Protein AF-A0A179H9H7-F1 (afdb_monomer_lite)

Secondary structure (DSSP, 8-state):
--------S--SSTTSSS-------EEEETTTTEEEEEEEEEEEE-TTSPEEEEEEEEEEEEPTTS--SSTTEEEEEETTTTEEEE-

Organism: Purpureocillium lilacinum (NCBI:txid33203)

pLDDT: mean 70.46, std 17.78, range [33.84, 90.44]

Foldseek 3Di:
DDDDDPPPPPCPPVPPDVDKDPFPWFWADQVQQKTKTWIWAFPDADPVRHTDTDTDIDIAHADPVAGDPDGRFTWDADPVVSHIHGD

Radius of gyration: 15.4 Å; chains: 1; bounding box: 39×22×41 Å

Sequence (87 aa):
MKSGYTFVLAAAVAALCGTAFAIEGGTCDVYTQKCTAYVTEPVGRDRTGRTQYAVVPKYYSCSSSARCTRDGNHCDINAGTNSAVCR

Structure (mmCIF, N/CA/C/O backbone):
data_AF-A0A179H9H7-F1
#
_entry.id   AF-A0A179H9H7-F1
#
loop_
_atom_site.group_PDB
_atom_site.id
_atom_site.type_symbol
_atom_site.label_atom_id
_atom_site.label_alt_id
_atom_site.label_comp_id
_atom_site.label_asym_id
_atom_site.label_entity_id
_atom_site.label_seq_id
_atom_site.pdbx_PDB_ins_code
_atom_site.Cartn_x
_atom_site.Cartn_y
_atom_site.Cartn_z
_atom_site.occupancy
_atom_site.B_iso_or_equiv
_atom_site.auth_seq_id
_atom_site.auth_comp_id
_atom_site.auth_asym_id
_atom_site.auth_atom_id
_atom_site.pdbx_PDB_model_num
ATOM 1 N N . MET A 1 1 ? -27.098 -10.268 1.052 1.00 33.84 1 MET A N 1
ATOM 2 C CA . MET A 1 1 ? -25.904 -11.060 0.683 1.00 33.84 1 MET A CA 1
ATOM 3 C C . MET A 1 1 ? -24.817 -10.726 1.694 1.00 33.84 1 MET A C 1
ATOM 5 O O . MET A 1 1 ? -24.597 -9.555 1.968 1.00 33.84 1 MET A O 1
ATOM 9 N N . LYS A 1 2 ? -24.308 -11.750 2.377 1.00 36.88 2 LYS A N 1
ATOM 10 C CA . LYS A 1 2 ? -23.561 -11.702 3.643 1.00 36.88 2 LYS A CA 1
ATOM 11 C C . LYS A 1 2 ? -22.123 -11.227 3.386 1.00 36.88 2 LYS A C 1
ATOM 13 O O . LYS A 1 2 ? -21.356 -11.972 2.791 1.00 36.88 2 LYS A O 1
ATOM 18 N N . SER A 1 3 ? -21.773 -10.006 3.798 1.00 37.66 3 SER A N 1
ATOM 19 C CA . SER A 1 3 ? -20.387 -9.523 3.723 1.00 37.66 3 SER A CA 1
ATOM 20 C C . SER A 1 3 ? -19.612 -10.101 4.908 1.00 37.66 3 SER A C 1
ATOM 22 O O . SER A 1 3 ? -19.858 -9.740 6.059 1.00 37.66 3 SER A O 1
ATOM 24 N N . GLY A 1 4 ? -18.781 -11.105 4.636 1.00 39.56 4 GLY A N 1
ATOM 25 C CA . GLY A 1 4 ? -17.958 -11.780 5.631 1.00 39.56 4 GLY A CA 1
ATOM 26 C C . GLY A 1 4 ? -16.772 -10.908 6.022 1.00 39.56 4 GLY A C 1
ATOM 27 O O . GLY A 1 4 ? -15.792 -10.836 5.290 1.00 39.56 4 GLY A O 1
ATOM 28 N N . TYR A 1 5 ? -16.855 -10.258 7.180 1.00 46.28 5 TYR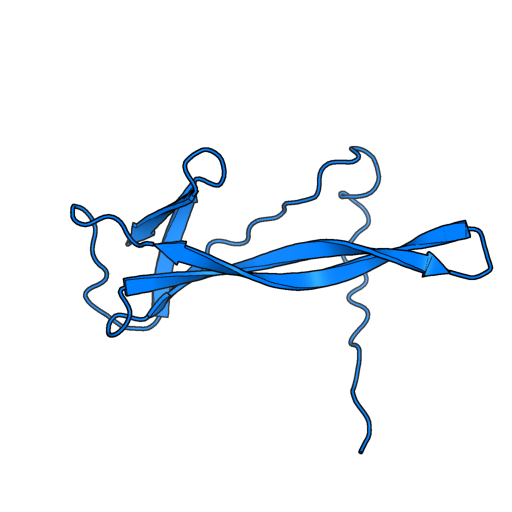 A N 1
ATOM 29 C CA . TYR A 1 5 ? -15.697 -9.639 7.817 1.00 46.28 5 TYR A CA 1
ATOM 30 C C . TYR A 1 5 ? -14.923 -10.738 8.548 1.00 46.28 5 TYR A C 1
ATOM 32 O O . TYR A 1 5 ? -15.311 -11.175 9.631 1.00 46.28 5 TYR A O 1
ATOM 40 N N . THR A 1 6 ? -13.864 -11.246 7.923 1.00 43.50 6 THR A N 1
ATOM 41 C CA . THR A 1 6 ? -12.937 -12.181 8.565 1.00 43.50 6 THR A CA 1
ATOM 42 C C . THR A 1 6 ? -12.109 -11.394 9.580 1.00 43.50 6 THR A C 1
ATOM 44 O O . THR A 1 6 ? -11.168 -10.693 9.216 1.00 43.50 6 THR A O 1
ATOM 47 N N . PHE A 1 7 ? -12.486 -11.454 10.858 1.00 42.50 7 PHE A N 1
ATOM 48 C CA . PHE A 1 7 ? -11.721 -10.859 11.956 1.00 42.50 7 PHE A CA 1
ATOM 49 C C . PHE A 1 7 ? -10.436 -11.673 12.157 1.00 42.50 7 PHE A C 1
ATOM 51 O O . PHE A 1 7 ? -10.430 -12.680 12.862 1.00 42.50 7 PHE A O 1
ATOM 58 N N . VAL A 1 8 ? -9.351 -11.281 11.487 1.00 42.56 8 VAL A N 1
ATOM 59 C CA . VAL A 1 8 ? -8.049 -11.940 11.642 1.00 42.56 8 VAL A CA 1
ATOM 60 C C . VAL A 1 8 ? -7.463 -11.549 13.000 1.00 42.56 8 VAL A C 1
ATOM 62 O O . VAL A 1 8 ? -7.133 -10.392 13.251 1.00 42.56 8 VAL A O 1
ATOM 65 N N . LEU A 1 9 ? -7.330 -12.542 13.879 1.00 40.06 9 LEU A N 1
ATOM 66 C CA . LEU A 1 9 ? -6.833 -12.454 15.256 1.00 40.06 9 LEU A CA 1
ATOM 67 C C . LEU A 1 9 ? -5.311 -12.170 15.356 1.00 40.06 9 LEU A C 1
ATOM 69 O O . LEU A 1 9 ? 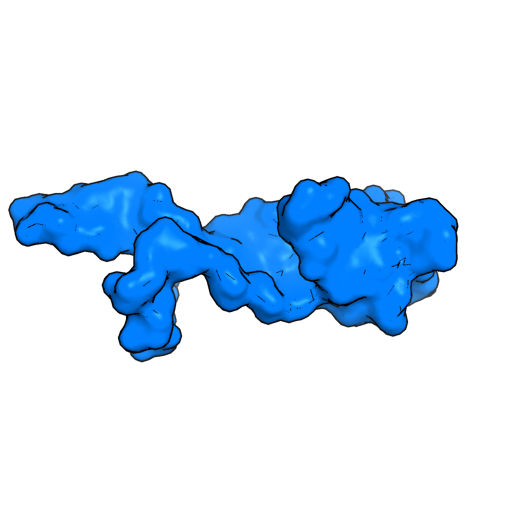-4.672 -12.580 16.318 1.00 40.06 9 LEU A O 1
ATOM 73 N N . ALA A 1 10 ? -4.709 -11.496 14.369 1.00 41.19 10 ALA A N 1
ATOM 74 C CA . ALA A 1 10 ? -3.257 -11.275 14.275 1.00 41.19 10 ALA A CA 1
ATOM 75 C C . ALA A 1 10 ? -2.796 -9.889 14.781 1.00 41.19 10 ALA A C 1
ATOM 77 O O . ALA A 1 10 ? -1.647 -9.502 14.598 1.00 41.19 10 ALA A O 1
ATOM 78 N N . ALA A 1 11 ? -3.670 -9.122 15.439 1.00 42.91 11 ALA A N 1
ATOM 79 C CA . ALA A 1 11 ? -3.412 -7.725 15.807 1.00 42.91 11 ALA A CA 1
ATOM 80 C C . ALA A 1 11 ? -2.814 -7.513 17.216 1.00 42.91 11 ALA A C 1
ATOM 82 O O . ALA A 1 11 ? -2.914 -6.416 17.761 1.00 42.91 11 ALA A O 1
ATOM 83 N N . ALA A 1 12 ? -2.191 -8.523 17.835 1.00 38.84 12 ALA A N 1
ATOM 84 C CA . ALA A 1 12 ? -1.659 -8.376 19.198 1.00 38.84 12 ALA A CA 1
ATOM 85 C C . ALA A 1 12 ? -0.406 -7.476 19.291 1.00 38.84 12 ALA A C 1
ATOM 87 O O . ALA A 1 12 ? -0.063 -7.030 20.381 1.00 38.84 12 ALA A O 1
ATOM 88 N N . VAL A 1 13 ? 0.254 -7.155 18.169 1.00 41.12 13 VAL A N 1
ATOM 89 C CA . VAL A 1 13 ? 1.481 -6.327 18.159 1.00 41.12 13 VAL A CA 1
ATOM 90 C C . VAL A 1 13 ? 1.211 -4.867 17.759 1.00 41.12 13 VAL A C 1
ATOM 92 O O . VAL A 1 13 ? 1.956 -3.971 18.142 1.00 41.12 13 VAL A O 1
ATOM 95 N N . ALA A 1 14 ? 0.099 -4.585 17.073 1.00 41.62 14 ALA A N 1
ATOM 96 C CA . ALA A 1 14 ? -0.233 -3.236 16.594 1.00 41.62 14 ALA A CA 1
ATOM 97 C C . ALA A 1 14 ? -0.918 -2.340 17.648 1.00 41.62 14 ALA A C 1
ATOM 99 O O . ALA A 1 14 ? -1.189 -1.173 17.385 1.00 41.62 14 ALA A O 1
ATOM 100 N N . ALA A 1 15 ? -1.231 -2.872 18.835 1.00 37.69 15 ALA A N 1
ATOM 101 C CA . ALA A 1 15 ? -1.986 -2.149 19.861 1.00 37.69 15 ALA A CA 1
ATOM 102 C C . ALA A 1 15 ? -1.120 -1.315 20.830 1.00 37.69 15 ALA A C 1
ATOM 104 O O . ALA A 1 15 ? -1.675 -0.527 21.593 1.00 37.69 15 ALA A O 1
ATOM 105 N N . LEU A 1 16 ? 0.213 -1.472 20.830 1.00 38.06 16 LEU A N 1
ATOM 106 C CA . LEU A 1 16 ? 1.104 -0.796 21.794 1.00 38.06 16 LEU A CA 1
ATOM 107 C C . LEU A 1 16 ? 1.720 0.511 21.273 1.00 38.06 16 LEU A C 1
ATOM 109 O O . LEU A 1 16 ? 2.058 1.386 22.067 1.00 38.06 16 LEU A O 1
ATOM 113 N N . CYS A 1 17 ? 1.794 0.699 19.959 1.00 41.50 17 CYS A N 1
ATOM 114 C CA . CYS A 1 17 ? 2.108 1.982 19.344 1.00 41.50 17 CYS A CA 1
ATOM 115 C C . CYS A 1 17 ? 0.885 2.389 18.531 1.00 41.50 17 CYS A C 1
ATOM 117 O O . CYS A 1 17 ? 0.451 1.620 17.683 1.00 41.50 17 CYS A O 1
ATOM 119 N N . GLY A 1 18 ? 0.323 3.580 18.750 1.00 39.22 18 GLY A N 1
ATOM 120 C CA . GLY A 1 18 ? -0.780 4.149 17.955 1.00 39.22 18 GLY A CA 1
ATOM 121 C C . GLY A 1 18 ? -0.438 4.413 16.480 1.00 39.22 18 GLY A C 1
ATOM 122 O O . GLY A 1 18 ? -0.983 5.323 15.866 1.00 39.22 18 GLY A O 1
ATOM 123 N N . THR A 1 19 ? 0.484 3.644 15.919 1.00 44.66 19 THR A N 1
ATOM 124 C CA . THR A 1 19 ? 0.939 3.658 14.546 1.00 44.66 19 THR A CA 1
ATOM 125 C C . THR A 1 19 ? 0.471 2.358 13.913 1.00 44.66 19 THR A C 1
ATOM 127 O O . THR A 1 19 ? 0.970 1.274 14.215 1.00 44.66 19 THR A O 1
ATOM 130 N N . ALA A 1 20 ? -0.509 2.480 13.025 1.00 46.72 20 ALA A N 1
ATOM 131 C CA . ALA A 1 20 ? -0.759 1.479 12.003 1.00 46.72 20 ALA A CA 1
ATOM 132 C C . ALA A 1 20 ? 0.535 1.156 11.221 1.00 46.72 20 ALA A C 1
ATOM 134 O O . ALA A 1 20 ? 1.553 1.823 11.386 1.00 46.72 20 ALA A O 1
ATOM 135 N N . PHE A 1 21 ? 0.434 0.193 10.306 1.00 52.72 21 PHE A N 1
ATOM 136 C CA . PHE A 1 21 ? 1.392 -0.111 9.233 1.00 52.72 21 PHE A CA 1
ATOM 137 C C . PHE A 1 21 ? 2.348 -1.284 9.482 1.00 52.72 21 PHE A C 1
ATOM 139 O O . PHE A 1 21 ? 3.562 -1.165 9.364 1.00 52.72 21 PHE A O 1
ATOM 146 N N . ALA A 1 22 ? 1.776 -2.479 9.658 1.00 47.28 22 ALA A N 1
ATOM 147 C CA . ALA A 1 22 ? 2.327 -3.623 8.936 1.00 47.28 22 ALA A CA 1
ATOM 148 C C . ALA A 1 22 ? 1.993 -3.424 7.445 1.00 47.28 22 ALA A C 1
ATOM 150 O O . ALA A 1 22 ? 0.859 -3.654 7.033 1.00 47.28 22 ALA A O 1
ATOM 151 N N . ILE A 1 23 ? 2.936 -2.889 6.664 1.00 56.06 23 ILE A N 1
ATOM 152 C CA . ILE A 1 23 ? 2.859 -2.917 5.199 1.00 56.06 23 ILE A CA 1
ATOM 153 C C . ILE A 1 23 ? 3.474 -4.251 4.801 1.00 56.06 23 ILE A C 1
ATOM 155 O O . ILE A 1 23 ? 4.694 -4.366 4.701 1.00 56.06 23 ILE A O 1
ATOM 159 N N . GLU A 1 24 ? 2.650 -5.282 4.639 1.00 56.53 24 GLU A N 1
ATOM 160 C CA . GLU A 1 24 ? 3.112 -6.457 3.906 1.00 56.53 24 GLU A CA 1
ATOM 161 C C . GLU A 1 24 ? 3.342 -5.998 2.463 1.00 56.53 24 GLU A C 1
ATOM 163 O O . GLU A 1 24 ? 2.462 -5.367 1.869 1.00 56.53 24 GLU A O 1
ATOM 168 N N . GLY A 1 25 ? 4.570 -6.176 1.962 1.00 60.25 25 GLY A N 1
ATOM 169 C CA . GLY A 1 25 ? 4.989 -5.617 0.678 1.00 60.25 25 GLY A CA 1
ATOM 170 C C . GLY A 1 25 ? 3.991 -5.949 -0.432 1.00 60.25 25 GLY A C 1
ATOM 171 O O . GLY A 1 25 ? 3.391 -7.025 -0.457 1.00 60.25 25 GLY A O 1
ATOM 172 N N . GLY A 1 26 ? 3.756 -4.968 -1.298 1.00 74.69 26 GLY A N 1
ATOM 173 C CA . GLY A 1 26 ? 2.621 -4.989 -2.206 1.00 74.69 26 GLY A CA 1
ATOM 174 C C . GLY A 1 26 ? 2.872 -5.791 -3.474 1.00 74.69 26 GLY A C 1
ATOM 175 O O . GLY A 1 26 ? 3.988 -6.229 -3.756 1.00 74.69 26 GLY A O 1
ATOM 176 N N . THR A 1 27 ? 1.823 -5.932 -4.276 1.00 82.44 27 THR A N 1
ATOM 177 C CA . THR A 1 27 ? 1.914 -6.424 -5.656 1.00 82.44 27 THR A CA 1
ATOM 178 C C . THR A 1 27 ? 1.668 -5.273 -6.618 1.00 82.44 27 THR A C 1
ATOM 180 O O . THR A 1 27 ? 0.692 -4.534 -6.443 1.00 82.44 27 THR A O 1
ATOM 183 N N . CYS A 1 28 ? 2.525 -5.095 -7.624 1.00 83.75 28 CYS A N 1
ATOM 184 C CA . CYS A 1 28 ? 2.309 -4.058 -8.633 1.00 83.75 28 CYS A CA 1
ATOM 185 C C . CYS A 1 28 ? 1.509 -4.620 -9.813 1.00 83.75 28 CYS A C 1
ATOM 187 O O . CYS A 1 28 ? 1.768 -5.723 -10.301 1.00 83.75 28 CYS A O 1
ATOM 189 N N . ASP A 1 29 ? 0.569 -3.809 -10.280 1.00 83.94 29 ASP A N 1
ATOM 190 C CA . ASP A 1 29 ? -0.134 -3.980 -11.544 1.00 83.94 29 ASP A CA 1
ATOM 191 C C . ASP A 1 29 ? 0.660 -3.262 -12.647 1.00 83.94 29 ASP A C 1
ATOM 193 O O . ASP A 1 29 ? 0.956 -2.065 -12.545 1.00 83.94 29 ASP A O 1
ATOM 197 N N . VAL A 1 30 ? 1.049 -3.995 -13.693 1.00 84.69 30 VAL A N 1
ATOM 198 C CA . VAL A 1 30 ? 1.927 -3.471 -14.763 1.00 84.69 30 VAL A CA 1
ATOM 199 C C . VAL A 1 30 ? 1.223 -2.504 -15.707 1.00 84.69 30 VAL A C 1
ATOM 201 O O . VAL A 1 30 ? 1.863 -1.652 -16.322 1.00 84.69 30 VAL A O 1
ATOM 204 N N . TYR A 1 31 ? -0.099 -2.604 -15.824 1.00 83.25 31 TYR A N 1
ATOM 205 C CA . TYR A 1 31 ? -0.877 -1.762 -16.728 1.00 83.25 31 TYR A CA 1
ATOM 206 C C . TYR A 1 31 ? -1.049 -0.351 -16.166 1.00 83.25 31 TYR A C 1
ATOM 208 O O . TYR A 1 31 ? -0.961 0.641 -16.887 1.00 83.25 31 TYR A O 1
ATOM 216 N N . THR A 1 32 ? -1.259 -0.260 -14.858 1.00 85.25 32 THR A N 1
ATOM 217 C CA . THR A 1 32 ? -1.475 0.982 -14.120 1.00 85.25 32 THR A CA 1
ATOM 218 C C . THR A 1 32 ? -0.214 1.482 -13.423 1.00 85.25 32 THR A C 1
ATOM 220 O O . THR A 1 32 ? -0.191 2.635 -12.992 1.00 85.25 32 THR A O 1
ATOM 223 N N . GLN A 1 33 ? 0.836 0.655 -13.333 1.00 84.88 33 GLN A N 1
ATOM 224 C CA . GLN A 1 33 ? 2.072 0.936 -12.597 1.00 84.88 33 GLN A CA 1
ATOM 225 C C . GLN A 1 33 ? 1.810 1.300 -11.132 1.00 84.88 33 GLN A C 1
ATOM 227 O O . GLN A 1 33 ? 2.443 2.203 -10.577 1.00 84.88 33 GLN A O 1
ATOM 232 N N . LYS A 1 34 ? 0.856 0.608 -10.503 1.00 85.62 34 LYS A N 1
ATOM 233 C CA . LYS A 1 34 ? 0.481 0.829 -9.106 1.00 85.62 34 LYS A CA 1
ATOM 234 C C . LYS A 1 34 ? 0.777 -0.399 -8.269 1.00 85.62 34 LYS A C 1
ATOM 236 O O . LYS A 1 34 ? 0.295 -1.483 -8.568 1.00 85.62 34 LYS A O 1
ATOM 241 N N . CYS A 1 35 ? 1.516 -0.193 -7.189 1.00 86.38 35 CYS A N 1
ATOM 242 C CA . CYS A 1 35 ? 1.726 -1.166 -6.132 1.00 86.38 35 CYS A CA 1
ATOM 243 C C . CYS A 1 35 ? 0.563 -1.097 -5.146 1.00 86.38 35 CYS A C 1
ATOM 245 O O . CYS A 1 35 ? 0.294 -0.032 -4.586 1.00 86.38 35 CYS A O 1
ATOM 247 N N . THR A 1 36 ? -0.122 -2.215 -4.931 1.00 84.06 36 THR A N 1
ATOM 248 C CA . THR A 1 36 ? -1.208 -2.309 -3.952 1.00 84.06 36 THR A CA 1
ATOM 249 C C . THR A 1 36 ? -0.683 -2.945 -2.679 1.00 84.06 36 THR A C 1
ATOM 251 O O . THR A 1 36 ? -0.125 -4.036 -2.733 1.00 84.06 36 THR A O 1
ATOM 254 N N . ALA A 1 37 ? -0.901 -2.294 -1.541 1.00 80.69 37 ALA A N 1
ATOM 255 C CA . ALA A 1 37 ? -0.710 -2.897 -0.228 1.00 80.69 37 ALA A CA 1
ATOM 256 C C . ALA A 1 37 ? -1.948 -2.732 0.635 1.00 80.69 37 ALA A C 1
ATOM 258 O O . ALA A 1 37 ? -2.784 -1.860 0.405 1.00 80.69 37 ALA A O 1
ATOM 259 N N . TYR A 1 38 ? -2.041 -3.571 1.654 1.00 78.81 38 TYR A N 1
ATOM 260 C CA . TYR A 1 38 ? -3.127 -3.546 2.610 1.00 78.81 38 TYR A CA 1
ATOM 261 C C . TYR A 1 38 ? -2.625 -2.979 3.926 1.00 78.81 38 TYR A C 1
ATOM 263 O O . TYR A 1 38 ? -1.581 -3.381 4.431 1.00 78.81 38 TYR A O 1
ATOM 271 N N . VAL A 1 39 ? -3.366 -2.021 4.469 1.00 77.06 39 VAL A N 1
ATOM 272 C CA . VAL A 1 39 ? -3.009 -1.346 5.714 1.00 77.06 39 VAL A CA 1
ATOM 273 C C . VAL A 1 39 ? -4.167 -1.432 6.690 1.00 77.06 39 VAL A C 1
ATOM 275 O O . VAL A 1 39 ? -5.333 -1.374 6.304 1.00 77.06 39 VAL A O 1
ATOM 278 N N . THR A 1 40 ? -3.845 -1.578 7.967 1.00 80.19 40 THR A N 1
ATOM 279 C CA . THR A 1 40 ? -4.841 -1.670 9.034 1.00 80.19 40 THR A CA 1
ATOM 280 C C . THR A 1 40 ? -5.094 -0.277 9.605 1.00 80.19 40 THR A C 1
ATOM 282 O O . THR A 1 40 ? -4.276 0.224 10.372 1.00 80.19 40 THR A O 1
ATOM 285 N N . GLU A 1 41 ? -6.208 0.360 9.239 1.00 79.06 41 GLU A N 1
ATOM 286 C CA . GLU A 1 41 ? -6.584 1.708 9.698 1.00 79.06 41 GLU A CA 1
ATOM 287 C C . GLU A 1 41 ? -7.727 1.649 10.733 1.00 79.06 41 GLU A C 1
ATOM 289 O O . GLU A 1 41 ? -8.595 0.771 10.651 1.00 79.06 41 GLU A O 1
ATOM 294 N N . PRO A 1 42 ? -7.758 2.554 11.731 1.00 82.44 42 PRO A N 1
ATOM 295 C CA . PRO A 1 42 ? -8.873 2.645 12.667 1.00 82.44 42 PRO A CA 1
ATOM 296 C C . PRO A 1 42 ? -10.120 3.178 11.949 1.00 82.44 42 PRO A C 1
ATOM 298 O O . PRO A 1 42 ? -10.091 4.248 11.349 1.00 82.44 42 PRO A O 1
ATOM 301 N N . VAL A 1 43 ? -11.234 2.451 12.040 1.00 86.94 43 VAL A N 1
ATOM 302 C CA . VAL A 1 43 ? -12.506 2.813 11.378 1.00 86.94 43 VAL A CA 1
ATOM 303 C C . VAL A 1 43 ? -13.572 3.328 12.340 1.00 86.94 43 VAL A C 1
ATOM 305 O O . VAL A 1 43 ? -14.619 3.810 11.918 1.00 86.94 43 VAL A O 1
ATOM 308 N N . GLY A 1 44 ? -13.320 3.243 13.643 1.00 86.44 44 GLY A N 1
ATOM 309 C CA . GLY A 1 44 ? -14.215 3.772 14.661 1.00 86.44 44 GLY A CA 1
ATOM 310 C C . GLY A 1 44 ? -13.974 3.136 16.018 1.00 86.44 44 GLY A C 1
ATOM 311 O O . GLY A 1 44 ? -13.016 2.391 16.217 1.00 86.44 44 GLY A O 1
ATOM 312 N N . ARG A 1 45 ? -14.872 3.418 16.960 1.00 88.25 45 ARG A N 1
ATOM 313 C CA . ARG A 1 45 ? -14.942 2.726 18.248 1.00 88.25 45 ARG A CA 1
ATOM 314 C C . ARG A 1 45 ? -16.244 1.949 18.342 1.00 88.25 45 ARG A C 1
ATOM 316 O O . ARG A 1 45 ? -17.272 2.393 17.837 1.00 88.25 45 ARG A O 1
ATOM 323 N N . ASP A 1 46 ? -16.189 0.770 18.942 1.00 85.69 46 ASP A N 1
ATOM 324 C CA . ASP A 1 46 ? -17.392 0.016 19.274 1.00 85.69 46 ASP A CA 1
ATOM 325 C C . ASP A 1 46 ? -18.109 0.629 20.497 1.00 85.69 46 ASP A C 1
ATOM 327 O O . ASP A 1 46 ? -17.650 1.598 21.109 1.00 85.69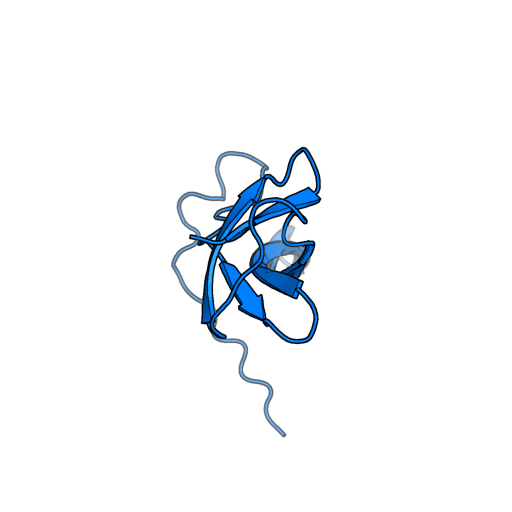 46 ASP A O 1
ATOM 331 N N . ARG A 1 47 ? -19.248 0.043 20.888 1.00 86.81 47 ARG A N 1
ATOM 332 C CA . ARG A 1 47 ? -20.027 0.496 22.057 1.00 86.81 47 ARG A CA 1
ATOM 333 C C . ARG A 1 47 ? -19.293 0.325 23.392 1.00 86.81 47 ARG A C 1
ATOM 335 O O . ARG A 1 47 ? -19.738 0.887 24.385 1.00 86.81 47 ARG A O 1
ATOM 342 N N . THR A 1 48 ? -18.199 -0.437 23.422 1.00 90.44 48 THR A N 1
ATOM 343 C CA . THR A 1 48 ? -17.369 -0.645 24.617 1.00 90.44 48 THR A CA 1
ATOM 344 C C . THR A 1 48 ? -16.182 0.323 24.686 1.00 90.44 48 THR A C 1
ATOM 346 O O . THR A 1 48 ? -15.425 0.300 25.652 1.00 90.44 48 THR A O 1
ATOM 349 N N . GLY A 1 49 ? -16.028 1.207 23.691 1.00 83.81 49 GLY A N 1
ATOM 350 C CA . GLY A 1 49 ? -14.927 2.167 23.606 1.00 83.81 49 GLY A CA 1
ATOM 351 C C . GLY A 1 49 ? -13.639 1.592 23.006 1.00 83.81 49 GLY A C 1
ATOM 352 O O . GLY A 1 49 ? -12.635 2.303 22.930 1.00 83.81 49 GLY A O 1
ATOM 353 N N . ARG A 1 50 ? -13.653 0.339 22.539 1.00 86.06 50 ARG A N 1
ATOM 354 C CA . ARG A 1 50 ? -12.539 -0.318 21.853 1.00 86.06 50 ARG A CA 1
ATOM 355 C C . ARG A 1 50 ? -12.442 0.184 20.413 1.00 86.06 50 ARG A C 1
ATOM 357 O O . ARG A 1 50 ? -13.424 0.201 19.673 1.00 86.06 50 ARG A O 1
ATOM 364 N N . THR A 1 51 ? -11.234 0.560 19.996 1.00 83.69 51 THR A N 1
ATOM 365 C CA . THR A 1 51 ? -10.948 0.929 18.604 1.00 83.69 51 THR A CA 1
ATOM 366 C C . THR A 1 51 ? -11.104 -0.290 17.699 1.00 83.69 51 THR A C 1
ATOM 368 O O . THR A 1 51 ? -10.482 -1.327 17.924 1.00 83.69 51 THR A O 1
ATOM 371 N N . GLN A 1 52 ? -11.941 -0.158 16.677 1.00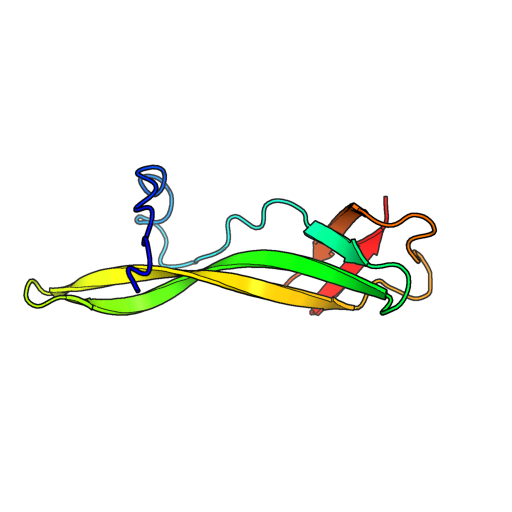 82.44 52 GLN A N 1
ATOM 372 C CA . GLN A 1 52 ? -12.086 -1.129 15.605 1.00 82.44 52 GLN A CA 1
ATOM 373 C C . GLN A 1 52 ? -11.170 -0.741 14.452 1.00 82.44 52 GLN A C 1
ATOM 375 O O . GLN A 1 52 ? -11.071 0.434 14.092 1.00 82.44 52 GLN A O 1
ATOM 380 N N . TYR A 1 53 ? -10.534 -1.743 13.862 1.00 81.19 53 TYR A N 1
ATOM 381 C CA . TYR A 1 53 ? -9.625 -1.577 12.740 1.00 81.19 53 TYR A CA 1
ATOM 382 C C . TYR A 1 53 ? -10.170 -2.314 11.521 1.00 81.19 53 TYR A C 1
ATOM 384 O O . TYR A 1 53 ? -10.787 -3.371 11.662 1.00 81.19 53 TYR A O 1
ATOM 392 N N . ALA A 1 54 ? -9.925 -1.771 10.335 1.00 79.88 54 ALA A N 1
ATOM 393 C CA . ALA A 1 54 ? -10.203 -2.439 9.074 1.00 79.88 54 ALA A CA 1
ATOM 394 C C . ALA A 1 54 ? -8.941 -2.507 8.223 1.00 79.88 54 ALA A C 1
ATOM 396 O O . ALA A 1 54 ? -8.102 -1.608 8.256 1.00 79.88 54 ALA A O 1
ATOM 397 N N . VAL A 1 55 ? -8.844 -3.575 7.438 1.00 81.06 55 VAL A N 1
ATOM 398 C CA . VAL A 1 55 ? -7.817 -3.724 6.412 1.00 81.06 55 VAL A CA 1
ATOM 399 C C . VAL A 1 55 ? -8.309 -3.014 5.156 1.00 81.06 55 VAL A C 1
ATOM 401 O O . VAL A 1 55 ? -9.347 -3.380 4.604 1.00 81.06 55 VAL A O 1
ATOM 404 N N . VAL A 1 56 ? -7.586 -1.989 4.718 1.00 79.75 56 VAL A N 1
ATOM 405 C CA . VAL A 1 56 ? -7.937 -1.177 3.550 1.00 79.75 56 VAL A CA 1
ATOM 406 C C . VAL A 1 56 ? -6.804 -1.185 2.523 1.00 79.75 56 VAL A C 1
ATOM 408 O O . VAL A 1 56 ? -5.633 -1.133 2.903 1.00 79.75 56 VAL A O 1
ATOM 411 N N . PRO A 1 57 ? -7.116 -1.258 1.218 1.00 79.56 57 PRO A N 1
ATOM 412 C CA . PRO A 1 57 ? -6.102 -1.177 0.178 1.00 79.56 57 PRO A CA 1
ATOM 413 C C . PRO A 1 57 ? -5.593 0.263 0.025 1.00 79.56 57 PRO A C 1
ATOM 415 O O . PRO A 1 57 ? -6.372 1.217 -0.037 1.00 79.56 57 PRO A O 1
ATOM 418 N N . LYS A 1 58 ? -4.276 0.415 -0.092 1.00 82.75 58 LYS A N 1
ATOM 419 C CA . LYS A 1 58 ? -3.585 1.642 -0.495 1.00 82.75 58 LYS A CA 1
ATOM 420 C C . LYS A 1 58 ? -2.795 1.368 -1.764 1.00 82.75 58 LYS A C 1
ATOM 422 O O . LYS A 1 58 ? -2.247 0.283 -1.949 1.00 82.75 58 LYS A O 1
ATOM 427 N N . TYR A 1 59 ? -2.731 2.382 -2.617 1.00 83.62 59 TYR A N 1
ATOM 428 C CA . TYR A 1 59 ? -2.070 2.306 -3.910 1.00 83.62 59 TYR A CA 1
ATOM 429 C C . TYR A 1 59 ? -0.909 3.289 -3.947 1.00 83.62 59 TYR A C 1
ATOM 431 O O . TYR A 1 59 ? -1.099 4.480 -3.701 1.00 83.62 59 TYR A O 1
ATOM 439 N N . TYR A 1 60 ? 0.265 2.787 -4.300 1.00 82.81 60 TYR A N 1
ATOM 440 C CA . TYR A 1 60 ? 1.503 3.545 -4.404 1.00 82.81 60 TYR A CA 1
ATOM 441 C C . TYR A 1 60 ? 1.975 3.523 -5.849 1.00 82.81 60 TYR A C 1
ATOM 443 O O . TYR A 1 60 ? 1.962 2.477 -6.498 1.00 82.81 60 TYR A O 1
ATOM 451 N N . SER A 1 61 ? 2.399 4.667 -6.373 1.00 84.62 61 SER A N 1
ATOM 452 C CA . SER A 1 61 ? 2.928 4.721 -7.734 1.00 84.62 61 SER A CA 1
ATOM 453 C C . SER A 1 61 ? 4.290 4.027 -7.784 1.00 84.62 61 SER A C 1
ATOM 455 O O . SER A 1 61 ? 5.209 4.400 -7.048 1.00 84.62 61 SER A O 1
ATOM 457 N N . CYS A 1 62 ? 4.421 3.023 -8.653 1.00 81.62 62 CYS A N 1
ATOM 458 C CA . CYS A 1 62 ? 5.695 2.368 -8.929 1.00 81.62 62 CYS A CA 1
ATOM 459 C C . 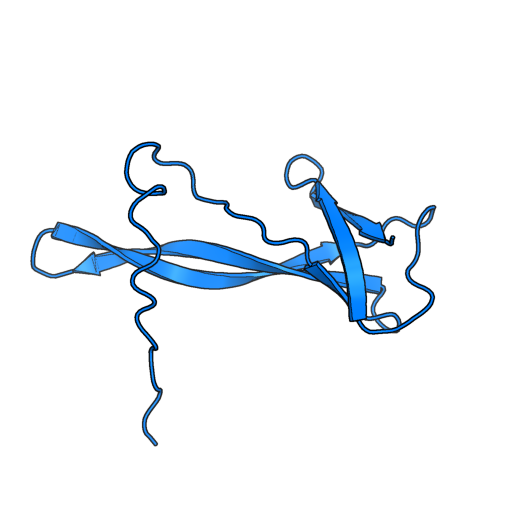CYS A 1 62 ? 6.614 3.396 -9.631 1.00 81.62 62 CYS A C 1
ATOM 461 O O . CYS A 1 62 ? 6.219 4.038 -10.608 1.00 81.62 62 CYS A O 1
ATOM 463 N N . SER A 1 63 ? 7.820 3.604 -9.100 1.00 80.25 63 SER A N 1
ATOM 464 C CA . SER A 1 63 ? 8.781 4.601 -9.582 1.00 80.25 63 SER A CA 1
ATOM 465 C C . SER A 1 63 ? 9.147 4.358 -11.047 1.00 80.25 63 SER A C 1
ATOM 467 O O . SER A 1 63 ? 9.353 3.217 -11.465 1.00 80.25 63 SER A O 1
ATOM 469 N N . SER A 1 64 ? 9.301 5.430 -11.829 1.00 72.44 64 SER A N 1
ATOM 470 C CA . SER A 1 64 ? 9.692 5.355 -13.245 1.00 72.44 64 SER A CA 1
ATOM 471 C C . SER A 1 64 ? 11.029 4.639 -13.461 1.00 72.44 64 SER A C 1
ATOM 473 O O . SER A 1 64 ? 11.232 4.042 -14.515 1.00 72.44 64 SER A O 1
ATOM 475 N N . SER A 1 65 ? 11.917 4.671 -12.463 1.00 73.00 65 SER A N 1
ATOM 476 C CA . SER A 1 65 ? 13.233 4.018 -12.495 1.00 73.00 65 SER A CA 1
ATOM 477 C C . SER A 1 65 ? 13.192 2.535 -12.106 1.00 73.00 65 SER A C 1
ATOM 479 O O . SER A 1 65 ? 14.185 1.838 -12.271 1.00 73.00 65 SER A O 1
ATOM 481 N N . ALA A 1 66 ? 12.063 2.051 -11.581 1.00 72.50 66 ALA A N 1
ATOM 482 C CA . ALA A 1 66 ? 11.865 0.675 -11.129 1.00 72.50 66 ALA A CA 1
ATOM 483 C C . ALA A 1 66 ? 10.427 0.232 -11.429 1.00 72.50 66 ALA A C 1
ATOM 485 O O . ALA A 1 66 ? 9.624 -0.043 -10.532 1.00 72.50 66 ALA A O 1
ATOM 486 N N . ARG A 1 67 ? 10.090 0.239 -12.723 1.00 77.38 67 ARG A N 1
ATOM 487 C CA . ARG A 1 67 ? 8.782 -0.185 -13.225 1.00 77.38 67 ARG A CA 1
ATOM 488 C C . ARG A 1 67 ? 8.651 -1.697 -13.113 1.00 77.38 67 ARG A C 1
ATOM 490 O O . ARG A 1 67 ? 9.590 -2.424 -13.422 1.00 77.38 67 ARG A O 1
ATOM 497 N N . CYS A 1 68 ? 7.467 -2.166 -12.746 1.00 79.75 68 CYS A N 1
ATOM 498 C CA . CYS A 1 68 ? 7.170 -3.584 -12.853 1.00 79.75 68 CYS A CA 1
ATOM 499 C C . CYS A 1 68 ? 7.055 -3.987 -14.317 1.00 79.75 68 CYS A C 1
ATOM 501 O O . CYS A 1 68 ? 6.476 -3.276 -15.133 1.00 79.75 68 CYS A O 1
ATOM 503 N N . THR A 1 69 ? 7.625 -5.139 -14.634 1.00 85.06 69 THR A N 1
ATOM 504 C CA . THR A 1 69 ? 7.601 -5.737 -15.973 1.00 85.06 69 THR A CA 1
ATOM 505 C C . THR A 1 69 ? 6.719 -6.980 -16.027 1.00 85.06 69 THR A C 1
ATOM 507 O O . THR A 1 69 ? 6.439 -7.492 -17.109 1.00 85.06 69 THR A O 1
ATOM 510 N N . ARG A 1 70 ? 6.256 -7.456 -14.866 1.00 82.38 70 ARG A N 1
ATOM 511 C CA . ARG A 1 70 ? 5.343 -8.584 -14.711 1.00 82.38 70 ARG A CA 1
ATOM 512 C C . ARG A 1 70 ? 4.287 -8.261 -13.658 1.00 82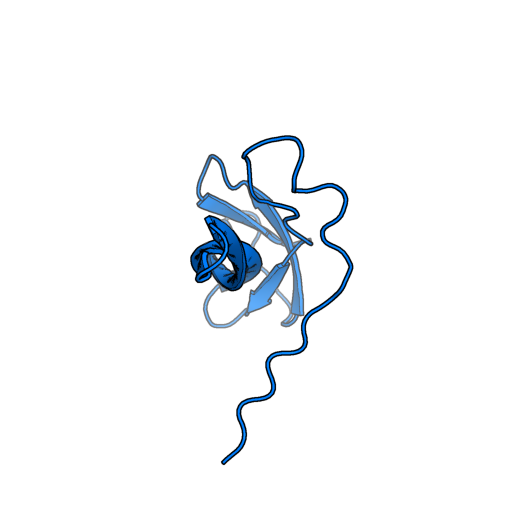.38 70 ARG A C 1
ATOM 514 O O . ARG A 1 70 ? 4.595 -7.662 -12.628 1.00 82.38 70 ARG A O 1
ATOM 521 N N . ASP A 1 71 ? 3.053 -8.649 -13.956 1.00 79.94 71 ASP A N 1
ATOM 522 C CA . ASP A 1 71 ? 1.930 -8.493 -13.041 1.00 79.94 71 ASP A CA 1
ATOM 523 C C . ASP A 1 71 ? 2.123 -9.352 -11.787 1.00 79.94 71 ASP A C 1
ATOM 525 O O . ASP A 1 71 ? 2.610 -10.484 -11.870 1.00 79.94 71 ASP A O 1
ATOM 529 N N . GLY A 1 72 ? 1.796 -8.802 -10.621 1.00 75.44 72 GLY A N 1
ATOM 530 C CA . GLY A 1 72 ? 1.994 -9.497 -9.352 1.00 75.44 72 GLY A CA 1
ATOM 531 C C . GLY A 1 72 ? 3.438 -9.489 -8.842 1.00 75.44 72 GLY A C 1
ATOM 532 O O . GLY A 1 72 ? 3.720 -10.146 -7.840 1.00 75.44 72 GLY A O 1
ATOM 533 N N . ASN A 1 73 ? 4.357 -8.750 -9.483 1.00 82.56 73 ASN A N 1
ATOM 534 C CA . ASN A 1 73 ? 5.695 -8.550 -8.929 1.00 82.56 73 ASN A CA 1
ATOM 535 C C . ASN A 1 73 ? 5.614 -7.873 -7.564 1.00 82.56 73 ASN A C 1
ATOM 537 O O . ASN A 1 73 ? 4.816 -6.953 -7.347 1.00 82.56 73 ASN A O 1
ATOM 541 N N . HIS A 1 74 ? 6.485 -8.324 -6.667 1.00 82.56 74 HIS A N 1
ATOM 542 C CA . HIS A 1 74 ? 6.611 -7.725 -5.356 1.00 82.56 74 HIS A CA 1
ATOM 543 C C . HIS A 1 74 ? 7.146 -6.301 -5.485 1.00 82.56 74 HIS A C 1
ATOM 545 O O . HIS A 1 74 ? 8.029 -6.022 -6.300 1.00 82.56 74 HIS A O 1
ATOM 551 N N . CYS A 1 75 ? 6.625 -5.395 -4.672 1.00 82.81 75 CYS A N 1
ATOM 552 C CA . CYS A 1 75 ? 7.096 -4.025 -4.632 1.00 82.81 75 CYS A CA 1
ATOM 553 C C . CYS A 1 75 ? 7.348 -3.566 -3.198 1.00 82.81 75 CYS A C 1
ATOM 555 O O . CYS A 1 75 ? 6.500 -3.692 -2.312 1.00 82.81 75 CYS A O 1
ATOM 557 N N . ASP A 1 76 ? 8.533 -2.991 -3.005 1.00 83.44 76 ASP A N 1
ATOM 558 C CA . ASP A 1 76 ? 8.913 -2.319 -1.772 1.00 83.44 76 ASP A CA 1
ATOM 559 C C . ASP A 1 76 ? 8.233 -0.956 -1.734 1.00 83.44 76 ASP A C 1
ATOM 561 O O . ASP A 1 76 ? 8.417 -0.126 -2.629 1.00 83.44 76 ASP A O 1
ATOM 565 N N . ILE A 1 77 ? 7.452 -0.712 -0.689 1.00 81.88 77 ILE A N 1
ATOM 566 C CA . ILE A 1 77 ? 6.700 0.528 -0.522 1.00 81.88 77 ILE A CA 1
ATOM 567 C C . ILE A 1 77 ? 7.426 1.437 0.458 1.00 81.88 77 ILE A C 1
ATOM 569 O O . ILE A 1 77 ? 7.711 1.059 1.592 1.00 81.88 77 ILE A O 1
ATOM 573 N N . ASN A 1 78 ? 7.642 2.682 0.044 1.00 77.62 78 ASN A N 1
ATOM 574 C CA . ASN A 1 78 ? 8.054 3.761 0.920 1.00 77.62 78 ASN A CA 1
ATOM 575 C C . ASN A 1 78 ? 6.851 4.666 1.214 1.00 77.62 78 ASN A C 1
ATOM 577 O O . ASN A 1 78 ? 6.491 5.546 0.427 1.00 77.62 78 ASN A O 1
ATOM 581 N N . ALA A 1 79 ? 6.232 4.455 2.378 1.00 72.25 79 ALA A N 1
ATOM 582 C CA . ALA A 1 79 ? 5.079 5.238 2.814 1.00 72.25 79 ALA A CA 1
ATOM 583 C C . ALA A 1 79 ? 5.415 6.717 3.079 1.00 72.25 79 ALA A C 1
ATOM 585 O O . ALA A 1 79 ? 4.545 7.566 2.908 1.00 72.25 79 ALA A O 1
ATOM 586 N N . GLY A 1 80 ? 6.663 7.042 3.440 1.00 72.31 80 GLY A N 1
ATOM 587 C CA . GLY A 1 80 ? 7.089 8.424 3.689 1.00 72.31 80 GLY A CA 1
ATOM 588 C C . GLY A 1 80 ? 7.112 9.284 2.424 1.00 72.31 80 GLY A C 1
ATOM 589 O O . GLY A 1 80 ? 6.834 10.478 2.483 1.00 72.31 80 GLY A O 1
ATOM 590 N N . THR A 1 81 ? 7.390 8.674 1.271 1.00 74.44 81 THR A N 1
ATOM 591 C CA . THR A 1 81 ? 7.429 9.351 -0.038 1.00 74.44 81 THR A CA 1
ATOM 592 C C . THR A 1 81 ? 6.264 8.969 -0.949 1.00 74.44 81 THR A C 1
ATOM 594 O O . THR A 1 81 ? 6.226 9.400 -2.099 1.00 74.44 81 THR A O 1
ATOM 597 N N . ASN A 1 82 ? 5.321 8.161 -0.452 1.00 74.81 82 ASN A N 1
ATOM 598 C CA . ASN A 1 82 ? 4.196 7.611 -1.209 1.00 74.81 82 ASN A CA 1
ATOM 599 C C . ASN A 1 82 ? 4.616 6.987 -2.560 1.00 74.81 82 ASN A C 1
ATOM 601 O O . ASN A 1 82 ? 3.955 7.165 -3.585 1.00 74.81 82 ASN A O 1
ATOM 605 N N . SER A 1 83 ? 5.745 6.276 -2.565 1.00 78.50 83 SER A N 1
ATOM 606 C CA . SER A 1 83 ? 6.336 5.674 -3.763 1.00 78.50 83 SER A CA 1
ATOM 607 C C . SER A 1 83 ? 6.620 4.191 -3.553 1.00 78.50 83 SER A C 1
ATOM 609 O O . SER A 1 83 ? 6.814 3.738 -2.426 1.00 78.50 83 SER A O 1
ATOM 611 N N . ALA A 1 84 ? 6.639 3.428 -4.644 1.00 82.19 84 ALA A N 1
ATOM 612 C CA . ALA A 1 84 ? 6.970 2.010 -4.625 1.00 82.19 84 ALA A CA 1
ATOM 613 C C . ALA A 1 84 ? 8.076 1.674 -5.630 1.00 82.19 84 ALA A C 1
ATOM 615 O O . ALA A 1 84 ? 8.222 2.333 -6.660 1.00 82.19 84 ALA A O 1
ATOM 616 N N . VAL A 1 85 ? 8.857 0.642 -5.336 1.00 84.06 85 VAL A N 1
ATOM 617 C CA . VAL A 1 85 ? 9.937 0.131 -6.185 1.00 84.06 85 VAL A CA 1
ATOM 618 C C . VAL A 1 85 ? 9.646 -1.331 -6.470 1.00 84.06 85 VAL A C 1
ATOM 620 O O . VAL A 1 85 ? 9.538 -2.130 -5.545 1.00 84.06 85 VAL A O 1
ATOM 623 N N . CYS A 1 86 ? 9.509 -1.682 -7.743 1.00 81.56 86 CYS A N 1
ATOM 624 C CA . CYS A 1 86 ? 9.330 -3.071 -8.139 1.00 81.56 86 CYS A CA 1
ATOM 625 C C . CYS A 1 86 ? 10.621 -3.873 -7.997 1.00 81.56 86 CYS A C 1
ATOM 627 O O . CYS A 1 86 ? 11.686 -3.400 -8.401 1.00 81.56 86 CYS A O 1
ATOM 629 N N . ARG A 1 87 ? 10.498 -5.082 -7.447 1.00 76.88 87 ARG A N 1
ATOM 630 C CA . ARG A 1 87 ? 11.555 -6.092 -7.345 1.00 76.88 87 ARG A CA 1
ATOM 631 C C . ARG A 1 87 ? 11.315 -7.230 -8.332 1.00 76.88 87 ARG A C 1
ATOM 633 O O . ARG A 1 87 ? 10.143 -7.465 -8.719 1.00 76.88 87 ARG A O 1
#